Protein AF-A0A0X8MPK7-F1 (afdb_monomer_lite)

Sequence (95 aa):
DWALKWIEDRESTFGERVVAFAAVEGIFFSGSFAAIFWLKKRGLMPGLTLSNELISRDEGLHCDFACLMFHYLVNRPSEERVREIIINAVEIEQE

Radius of gyration: 15.29 Å; chains: 1; bounding box: 35×24×45 Å

Foldseek 3Di:
DLCCVAPVDPVHDPQSVLLLQLLVLPPVCPVVLVVLVVCVVVVPDVVSVVVSVVSNVVSVVSSVVSVVVNVPDPDHDDPVSSCVSNVVSNVVNVD

Secondary structure (DSSP, 8-state):
-HHIIIII-SS--HHHHHHHHHHHHHTTTHHHHHHHHHHHHTT--HHHHHHHHHHHHHHHHHHHHHHHHHHT-SSPPPHHHHHHHHHHHHHHHH-

Structure (mmCIF, N/CA/C/O backbone):
data_AF-A0A0X8MPK7-F1
#
_entry.id   AF-A0A0X8MPK7-F1
#
loop_
_atom_site.group_PDB
_atom_site.id
_atom_site.type_symbol
_atom_site.label_atom_id
_atom_site.label_alt_id
_atom_site.label_comp_id
_atom_site.label_asym_id
_atom_site.label_entity_id
_atom_site.label_seq_id
_atom_site.pdbx_PDB_ins_code
_atom_site.Cartn_x
_atom_site.Cartn_y
_atom_site.Cartn_z
_atom_site.occupancy
_atom_site.B_iso_or_equiv
_atom_site.auth_seq_id
_atom_site.auth_comp_id
_atom_site.auth_asym_id
_atom_site.auth_atom_id
_atom_site.pdbx_PDB_model_num
ATOM 1 N N . ASP A 1 1 ? 7.594 8.357 10.390 1.00 87.88 1 ASP A N 1
ATOM 2 C CA . ASP A 1 1 ? 6.502 8.977 11.177 1.00 87.88 1 ASP A CA 1
ATOM 3 C C . ASP A 1 1 ? 5.109 8.516 10.778 1.00 87.88 1 ASP A C 1
ATOM 5 O O . ASP A 1 1 ? 4.381 8.069 11.655 1.00 87.88 1 ASP A O 1
ATOM 9 N N . TRP A 1 2 ? 4.740 8.533 9.490 1.00 95.62 2 TRP A N 1
ATOM 10 C CA . TRP A 1 2 ? 3.416 8.070 9.039 1.00 95.62 2 TRP A CA 1
ATOM 11 C C . TRP A 1 2 ? 3.071 6.644 9.514 1.00 95.62 2 TRP A C 1
ATOM 13 O O . TRP A 1 2 ? 2.019 6.432 10.112 1.00 95.62 2 TRP A O 1
ATOM 23 N N . ALA A 1 3 ? 3.993 5.687 9.353 1.00 90.69 3 ALA A N 1
ATOM 24 C CA . ALA A 1 3 ? 3.791 4.308 9.813 1.00 90.69 3 ALA A CA 1
ATOM 25 C C . ALA A 1 3 ? 3.683 4.199 11.347 1.00 90.69 3 ALA A C 1
ATOM 27 O O . ALA A 1 3 ? 2.884 3.417 11.854 1.00 90.69 3 ALA A O 1
ATOM 28 N N . LEU A 1 4 ? 4.418 5.029 12.096 1.00 89.06 4 LEU A N 1
ATOM 29 C CA . LEU A 1 4 ? 4.313 5.058 13.558 1.00 89.06 4 LEU A CA 1
ATOM 30 C C . LEU A 1 4 ? 2.904 5.492 13.991 1.00 89.06 4 LEU A C 1
ATOM 32 O O . LEU A 1 4 ? 2.311 4.866 14.865 1.00 89.06 4 LEU A O 1
ATOM 36 N N . LYS A 1 5 ? 2.349 6.520 13.331 1.00 93.56 5 LYS A N 1
ATOM 37 C CA . LYS A 1 5 ? 1.008 7.057 13.612 1.00 93.56 5 LYS A CA 1
ATOM 38 C C . LYS A 1 5 ? -0.106 6.049 13.3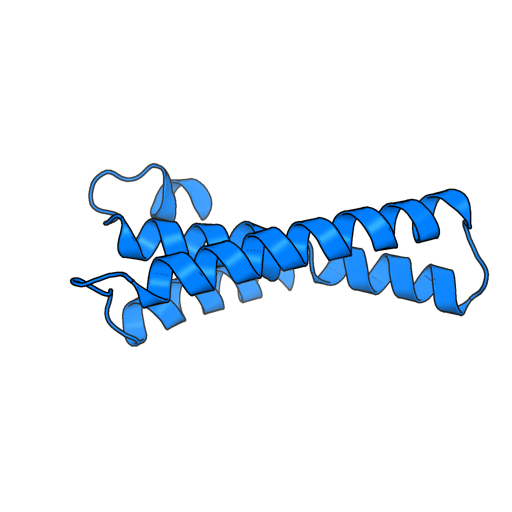22 1.00 93.56 5 LYS A C 1
ATOM 40 O O . LYS A 1 5 ? -1.040 5.971 14.108 1.00 93.56 5 LYS A O 1
ATOM 45 N N . TRP A 1 6 ? -0.034 5.327 12.203 1.00 95.12 6 TRP A N 1
ATOM 46 C CA . TRP A 1 6 ? -1.164 4.525 11.708 1.00 95.12 6 TRP A CA 1
ATOM 47 C C . TRP A 1 6 ? -1.026 3.012 11.904 1.00 95.12 6 TRP A C 1
ATOM 49 O O . TRP A 1 6 ? -2.007 2.282 11.753 1.00 95.12 6 TRP A O 1
ATOM 59 N N . ILE A 1 7 ? 0.178 2.523 12.216 1.00 92.06 7 ILE A N 1
ATOM 60 C CA . ILE A 1 7 ? 0.465 1.089 12.358 1.00 92.06 7 ILE A CA 1
ATOM 61 C C . ILE A 1 7 ? 0.957 0.755 13.766 1.00 92.06 7 ILE A C 1
ATOM 63 O O . ILE A 1 7 ? 0.437 -0.181 14.374 1.00 92.06 7 ILE A O 1
ATOM 67 N N . GLU A 1 8 ? 1.948 1.475 14.295 1.00 91.25 8 GLU A N 1
ATOM 68 C CA . GLU A 1 8 ? 2.550 1.128 15.595 1.00 91.25 8 GLU A CA 1
ATOM 69 C C . GLU A 1 8 ? 1.775 1.664 16.802 1.00 91.25 8 GLU A C 1
ATOM 71 O O . GLU A 1 8 ? 1.810 1.055 17.875 1.00 91.25 8 GLU A O 1
ATOM 76 N N . ASP A 1 9 ? 1.055 2.772 16.632 1.00 91.69 9 ASP A N 1
ATOM 77 C CA . ASP A 1 9 ? 0.240 3.373 17.681 1.00 91.69 9 ASP A CA 1
ATOM 78 C C . ASP A 1 9 ? -0.810 2.394 18.254 1.00 91.69 9 ASP A C 1
ATOM 80 O O . ASP A 1 9 ? -1.327 1.504 17.570 1.00 91.69 9 ASP A O 1
ATOM 84 N N . ARG A 1 10 ? -1.120 2.542 19.547 1.00 92.94 10 ARG A N 1
ATOM 85 C CA . ARG A 1 10 ? -2.067 1.672 20.262 1.00 92.94 10 ARG A CA 1
ATOM 86 C C . ARG A 1 10 ? -3.525 2.065 20.055 1.00 92.94 10 ARG A C 1
ATOM 88 O O . ARG A 1 10 ? -4.379 1.192 20.180 1.00 92.94 10 ARG A O 1
ATOM 95 N N . GLU A 1 11 ? -3.801 3.325 19.734 1.00 93.31 11 GLU A N 1
ATOM 96 C CA . GLU A 1 11 ? -5.161 3.814 19.488 1.00 93.31 11 GLU A CA 1
ATOM 97 C C . GLU A 1 11 ? -5.654 3.429 18.084 1.00 93.31 11 GLU A C 1
ATOM 99 O O . GLU A 1 11 ? -6.857 3.304 17.860 1.00 93.31 11 GLU A O 1
ATOM 104 N N . SER A 1 12 ? -4.730 3.163 17.153 1.00 94.38 12 SER A N 1
ATOM 105 C CA . SER A 1 12 ? -5.039 2.696 15.799 1.00 94.38 12 SER A CA 1
ATOM 106 C C . SER A 1 12 ? -5.740 1.332 15.799 1.00 94.38 12 SER A C 1
ATOM 108 O O . SER A 1 12 ? -5.153 0.288 16.122 1.00 94.38 12 SER A O 1
ATOM 110 N N . THR A 1 13 ? -6.998 1.337 15.368 1.00 97.12 13 THR A N 1
ATOM 111 C CA . THR A 1 13 ? -7.864 0.166 15.210 1.00 97.12 13 THR A CA 1
ATOM 112 C C . THR A 1 13 ? -7.376 -0.762 14.096 1.00 97.12 13 THR A C 1
ATOM 114 O O . THR A 1 13 ? -6.602 -0.380 13.219 1.00 97.12 13 THR A O 1
ATOM 117 N N . PHE A 1 14 ? -7.872 -2.004 14.076 1.00 97.81 14 PHE A N 1
ATOM 118 C CA . PHE A 1 14 ? -7.546 -2.938 12.993 1.00 97.81 14 PHE A CA 1
ATOM 119 C C . PHE A 1 14 ? -7.980 -2.409 11.617 1.00 97.81 14 PHE A C 1
ATOM 121 O O . PHE A 1 14 ? -7.234 -2.538 10.653 1.00 97.81 14 PHE A O 1
ATOM 128 N N . GLY A 1 15 ? -9.147 -1.763 11.524 1.00 98.12 15 GLY A N 1
ATOM 129 C CA . GLY A 1 15 ? -9.629 -1.210 10.259 1.00 98.12 15 GLY A CA 1
ATOM 130 C C . GLY A 1 15 ? -8.748 -0.088 9.714 1.00 98.12 15 GLY A C 1
ATOM 131 O O . GLY A 1 15 ? -8.492 -0.048 8.515 1.00 98.12 15 GLY A O 1
ATOM 132 N N . GLU A 1 16 ? -8.224 0.776 10.585 1.00 98.31 16 GLU A N 1
ATOM 133 C CA . GLU A 1 16 ? -7.262 1.814 10.192 1.00 98.31 16 GLU A CA 1
ATOM 134 C C . GLU A 1 16 ? -5.944 1.209 9.721 1.00 98.31 16 GLU A C 1
ATOM 136 O O . GLU A 1 16 ? -5.418 1.629 8.695 1.00 98.31 16 GLU A O 1
ATOM 141 N N . ARG A 1 17 ? -5.456 0.163 10.396 1.00 98.50 17 ARG A N 1
ATOM 142 C CA . ARG A 1 17 ? -4.241 -0.551 9.979 1.00 98.50 17 ARG A CA 1
ATOM 143 C C . ARG A 1 17 ? -4.407 -1.241 8.631 1.00 98.50 17 ARG A C 1
ATOM 145 O O . ARG A 1 17 ? -3.461 -1.256 7.858 1.00 98.50 17 ARG A O 1
ATOM 152 N N . VAL A 1 18 ? -5.588 -1.784 8.323 1.00 98.44 18 VAL A N 1
ATOM 153 C CA . VAL A 1 18 ? -5.875 -2.373 7.001 1.00 98.44 18 VAL A CA 1
ATOM 154 C C . VAL A 1 18 ? -5.825 -1.306 5.905 1.00 98.44 18 VAL A C 1
ATOM 156 O O . VAL A 1 18 ? -5.249 -1.546 4.848 1.00 98.44 18 VAL A O 1
ATOM 159 N N . VAL A 1 19 ? -6.374 -0.115 6.159 1.00 98.56 19 VAL A N 1
ATOM 160 C CA . VAL A 1 19 ? -6.305 1.018 5.216 1.00 98.56 19 VAL A CA 1
ATOM 161 C C . VAL A 1 19 ? -4.869 1.512 5.066 1.00 98.56 19 VAL A C 1
ATOM 163 O O . VAL A 1 19 ? -4.413 1.742 3.950 1.00 98.56 19 VAL A O 1
ATOM 166 N N . ALA A 1 20 ? -4.141 1.641 6.176 1.00 98.44 20 ALA A N 1
ATOM 167 C CA . ALA A 1 20 ? -2.740 2.031 6.156 1.00 98.44 20 ALA A CA 1
ATOM 168 C C . ALA A 1 20 ? -1.888 1.005 5.393 1.00 98.44 20 ALA A C 1
ATOM 170 O O . ALA A 1 20 ? -1.049 1.375 4.582 1.00 98.44 20 ALA A O 1
ATOM 171 N N . PHE A 1 21 ? -2.150 -0.286 5.586 1.00 98.38 21 PHE A N 1
ATOM 172 C CA . PHE A 1 21 ? -1.491 -1.351 4.841 1.00 98.38 21 PHE A CA 1
ATOM 173 C C . PHE A 1 21 ? -1.782 -1.256 3.337 1.00 98.38 21 PHE A C 1
ATOM 175 O O . PHE A 1 21 ? -0.850 -1.254 2.544 1.00 98.38 21 PHE A O 1
ATOM 182 N N . ALA A 1 22 ? -3.041 -1.053 2.935 1.00 98.56 22 ALA A N 1
ATOM 183 C CA . ALA A 1 22 ? -3.378 -0.830 1.526 1.00 98.56 22 ALA A CA 1
ATOM 184 C C . ALA A 1 22 ? -2.642 0.386 0.927 1.00 98.56 22 ALA A C 1
ATOM 186 O O . ALA A 1 22 ? -2.238 0.355 -0.232 1.00 98.56 22 ALA A O 1
ATOM 187 N N . ALA A 1 23 ? -2.437 1.452 1.709 1.00 98.44 23 ALA A N 1
ATOM 188 C CA . ALA A 1 23 ? -1.666 2.613 1.271 1.00 98.44 23 ALA A CA 1
ATOM 189 C C . ALA A 1 23 ? -0.163 2.311 1.118 1.00 98.44 23 ALA A C 1
ATOM 191 O O . ALA A 1 23 ? 0.465 2.845 0.207 1.00 98.44 23 ALA A O 1
ATOM 192 N N . VAL A 1 24 ? 0.413 1.448 1.961 1.00 97.88 24 VAL A N 1
ATOM 193 C CA . VAL A 1 24 ? 1.806 0.976 1.820 1.00 97.88 24 VAL A CA 1
ATOM 194 C C . VAL A 1 24 ? 2.009 0.204 0.524 1.00 97.88 24 VAL A C 1
ATOM 196 O O . VAL A 1 24 ? 2.938 0.516 -0.210 1.00 97.88 24 VAL A O 1
ATOM 199 N N . GLU A 1 25 ? 1.120 -0.732 0.207 1.00 98.12 25 GLU A N 1
ATOM 200 C CA . GLU A 1 25 ? 1.269 -1.568 -0.992 1.00 98.12 25 GLU A CA 1
ATOM 201 C C . GLU A 1 25 ? 0.837 -0.829 -2.279 1.00 98.12 25 GLU A C 1
ATOM 203 O O . GLU A 1 25 ? 1.349 -1.088 -3.364 1.00 98.12 25 GLU A O 1
ATOM 208 N N . GLY A 1 26 ? -0.138 0.085 -2.186 1.00 97.00 26 GLY A N 1
ATOM 209 C CA . GLY A 1 26 ? -0.798 0.683 -3.354 1.00 97.00 26 GLY A CA 1
ATOM 210 C C . GLY A 1 26 ? -0.470 2.147 -3.660 1.00 97.00 26 GLY A C 1
ATOM 211 O O . GLY A 1 26 ? -0.698 2.586 -4.789 1.00 97.00 26 GLY A O 1
ATOM 212 N N . ILE A 1 27 ? 0.017 2.924 -2.686 1.00 98.06 27 ILE A N 1
ATOM 213 C CA . ILE A 1 27 ? 0.304 4.363 -2.849 1.00 98.06 27 ILE A CA 1
ATOM 214 C C . ILE A 1 27 ? 1.795 4.617 -2.716 1.00 98.06 27 ILE A C 1
ATOM 216 O O . ILE A 1 27 ? 2.397 5.165 -3.642 1.00 98.06 27 ILE A O 1
ATO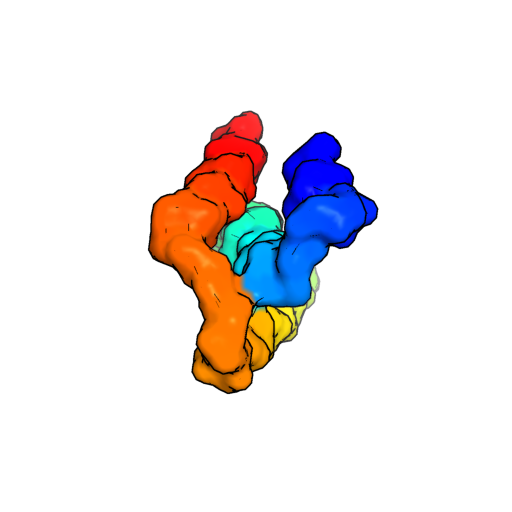M 220 N N . PHE A 1 28 ? 2.389 4.203 -1.600 1.00 96.50 28 PHE A N 1
ATOM 221 C CA . PHE A 1 28 ? 3.833 4.291 -1.442 1.00 96.50 28 PHE A CA 1
ATOM 222 C C . PHE A 1 28 ? 4.518 3.472 -2.547 1.00 96.50 28 PHE A C 1
ATOM 224 O O . PHE A 1 28 ? 4.065 2.387 -2.900 1.00 96.50 28 PHE A O 1
ATOM 231 N N . PHE A 1 29 ? 5.574 4.023 -3.149 1.00 93.81 29 PHE A N 1
ATOM 232 C CA . PHE A 1 29 ? 6.286 3.482 -4.318 1.00 93.81 2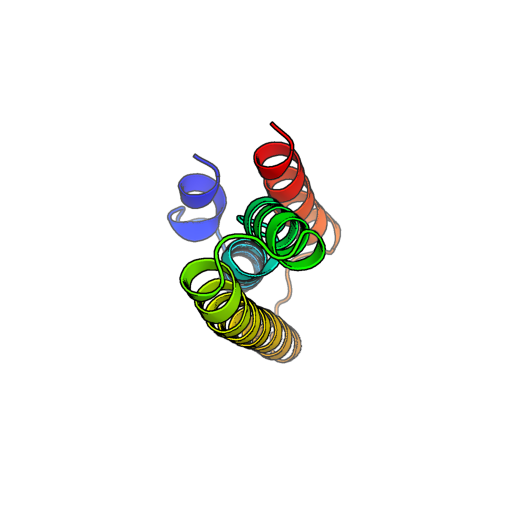9 PHE A CA 1
ATOM 233 C C . PHE A 1 29 ? 5.520 3.437 -5.647 1.00 93.81 29 PHE A C 1
ATOM 235 O O . PHE A 1 29 ? 6.125 3.104 -6.676 1.00 93.81 29 PHE A O 1
ATOM 242 N N . SER A 1 30 ? 4.243 3.821 -5.696 1.00 97.56 30 SER A N 1
ATOM 243 C CA . SER A 1 30 ? 3.494 3.871 -6.959 1.00 97.56 30 SER A CA 1
ATOM 244 C C . SER A 1 30 ? 4.167 4.788 -7.996 1.00 97.56 30 SER A C 1
ATOM 246 O O . SER A 1 30 ? 4.237 4.440 -9.183 1.00 97.56 30 SER A O 1
ATOM 248 N N . GLY A 1 31 ? 4.771 5.899 -7.556 1.00 98.12 31 GLY A N 1
ATOM 249 C CA . GLY A 1 31 ? 5.551 6.799 -8.404 1.00 98.12 31 GLY A CA 1
ATOM 250 C C . GLY A 1 31 ? 6.823 6.141 -8.942 1.00 98.12 31 GLY A C 1
ATOM 251 O O . GLY A 1 31 ? 7.149 6.281 -10.124 1.00 98.12 31 GLY A O 1
ATOM 252 N N . SER A 1 32 ? 7.504 5.347 -8.112 1.00 98.25 32 SER A N 1
ATOM 253 C CA . SER A 1 32 ? 8.707 4.601 -8.507 1.00 98.25 32 SER A CA 1
ATOM 254 C C . SER A 1 32 ? 8.401 3.532 -9.559 1.00 98.25 32 SER A C 1
ATOM 256 O O . SER A 1 32 ? 9.095 3.459 -10.580 1.00 98.25 32 SER A O 1
ATOM 258 N N . PHE A 1 33 ? 7.328 2.753 -9.376 1.00 98.38 33 PHE A N 1
ATOM 259 C CA . PHE A 1 33 ? 6.887 1.779 -10.377 1.00 98.38 33 PHE A CA 1
ATOM 260 C C . PHE A 1 33 ? 6.587 2.465 -11.715 1.00 98.38 33 PHE A C 1
ATOM 262 O O . PHE A 1 33 ? 7.075 2.019 -12.760 1.00 98.38 33 PHE A O 1
ATOM 269 N N . ALA A 1 34 ? 5.851 3.581 -11.692 1.00 98.44 34 ALA A N 1
ATOM 270 C CA . ALA A 1 34 ? 5.536 4.362 -12.886 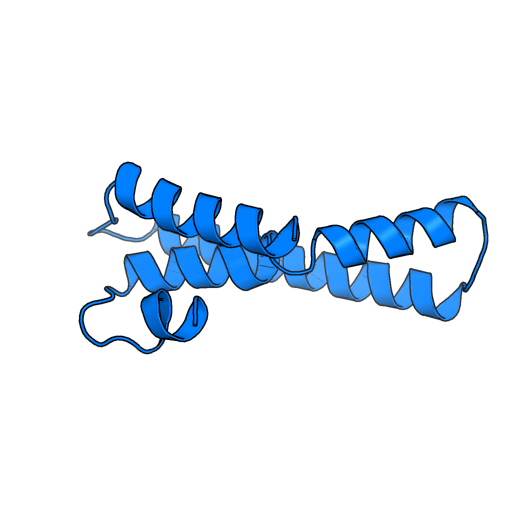1.00 98.44 34 ALA A CA 1
ATOM 271 C C . ALA A 1 34 ? 6.796 4.923 -13.576 1.00 98.44 34 ALA A C 1
ATOM 273 O O . ALA A 1 34 ? 6.920 4.851 -14.804 1.00 98.44 34 ALA A O 1
ATOM 274 N N . ALA A 1 35 ? 7.768 5.426 -12.811 1.00 98.56 35 ALA A N 1
ATOM 275 C CA . ALA A 1 35 ? 9.033 5.934 -13.336 1.00 98.56 35 ALA A CA 1
ATOM 276 C C . ALA A 1 35 ? 9.882 4.834 -14.003 1.00 98.56 35 ALA A C 1
ATOM 278 O O . ALA A 1 35 ? 10.511 5.067 -15.040 1.00 98.56 35 ALA A O 1
ATOM 279 N N . ILE A 1 36 ? 9.871 3.607 -13.480 1.00 98.50 36 ILE A N 1
ATOM 280 C CA . ILE A 1 36 ? 10.561 2.479 -14.122 1.00 98.50 36 ILE A CA 1
ATOM 281 C C . ILE A 1 36 ? 9.807 2.018 -15.378 1.00 98.50 36 ILE A C 1
ATOM 283 O O . ILE A 1 36 ? 10.432 1.746 -16.408 1.00 98.50 36 ILE A O 1
ATOM 287 N N . PHE A 1 37 ? 8.472 2.024 -15.375 1.00 98.38 37 PHE A N 1
ATOM 288 C CA . PHE A 1 37 ? 7.690 1.808 -16.598 1.00 98.38 37 PHE A CA 1
ATOM 289 C C . PHE A 1 37 ? 7.981 2.858 -17.677 1.00 98.38 37 PHE A C 1
ATOM 291 O O . PHE A 1 37 ? 8.007 2.537 -18.870 1.00 98.38 37 PHE A O 1
ATOM 298 N N . TRP A 1 38 ? 8.279 4.098 -17.288 1.00 98.69 38 TRP A N 1
ATOM 299 C CA . TRP A 1 38 ? 8.741 5.119 -18.225 1.00 98.69 38 TRP A CA 1
ATOM 300 C C . TRP A 1 38 ? 10.068 4.736 -18.904 1.00 98.69 38 TRP A C 1
ATOM 302 O O . TRP A 1 38 ? 10.209 4.919 -20.117 1.00 98.69 38 TRP A O 1
ATOM 312 N N . LEU A 1 39 ? 11.016 4.123 -18.183 1.00 98.44 39 LEU A N 1
ATOM 313 C CA . LEU A 1 39 ? 12.235 3.560 -18.785 1.00 98.44 39 LEU A CA 1
ATOM 314 C C . LEU A 1 39 ? 11.917 2.412 -19.750 1.00 98.44 39 LEU A C 1
ATOM 316 O O . LEU A 1 39 ? 12.490 2.363 -20.844 1.00 98.44 39 LEU A O 1
ATOM 320 N N . LYS A 1 40 ? 10.958 1.544 -19.396 1.00 98.25 40 LYS A N 1
ATOM 321 C CA . LYS A 1 40 ? 10.491 0.458 -20.273 1.00 98.25 40 LYS A CA 1
ATOM 322 C C . LYS A 1 40 ? 9.973 1.001 -21.601 1.00 98.25 40 LYS A C 1
ATOM 324 O O . LYS A 1 40 ? 10.356 0.502 -22.657 1.00 98.25 40 LYS A O 1
ATOM 329 N N . LYS A 1 41 ? 9.166 2.068 -21.568 1.00 98.12 41 LYS A N 1
ATOM 330 C CA . LYS A 1 41 ? 8.634 2.730 -22.772 1.00 98.12 41 LYS A CA 1
ATOM 331 C C . LYS A 1 41 ? 9.736 3.250 -23.703 1.00 98.12 41 LYS A C 1
ATOM 333 O O . LYS A 1 41 ? 9.523 3.348 -24.908 1.00 98.12 41 LYS A O 1
ATOM 338 N N . ARG A 1 42 ? 10.917 3.558 -23.161 1.00 98.31 42 ARG A N 1
ATOM 339 C CA . ARG A 1 42 ? 12.105 3.996 -23.912 1.00 98.31 42 ARG A CA 1
ATOM 340 C C . ARG A 1 42 ? 13.023 2.842 -24.336 1.00 98.31 42 ARG A C 1
ATOM 342 O O . ARG A 1 42 ? 14.059 3.104 -24.937 1.00 98.31 42 ARG A O 1
ATOM 349 N N . GLY A 1 43 ? 12.670 1.593 -24.026 1.00 97.62 43 GLY A N 1
ATOM 350 C CA . GLY A 1 43 ? 13.465 0.409 -24.363 1.00 97.62 43 GLY A CA 1
ATOM 351 C C . GLY A 1 43 ? 14.748 0.263 -23.540 1.00 97.62 43 GLY A C 1
ATOM 352 O O . GLY A 1 43 ? 15.712 -0.328 -24.018 1.00 97.62 43 GLY A O 1
ATOM 353 N N . LEU A 1 44 ? 14.790 0.823 -22.326 1.00 97.44 44 LEU A N 1
ATOM 354 C CA . LEU A 1 44 ? 15.972 0.812 -21.460 1.00 97.44 44 LEU A CA 1
ATOM 355 C C . LEU A 1 44 ? 15.835 -0.219 -20.330 1.00 97.44 44 LEU A C 1
ATOM 357 O O . LEU A 1 44 ? 14.739 -0.469 -19.838 1.00 97.44 44 LEU A O 1
ATOM 361 N N . MET A 1 45 ? 16.971 -0.762 -19.878 1.00 97.38 45 MET A N 1
ATOM 362 C CA . MET A 1 45 ? 17.088 -1.609 -18.678 1.00 97.38 45 MET A CA 1
ATOM 363 C C . MET A 1 45 ? 16.097 -2.799 -18.644 1.00 97.38 45 MET A C 1
ATOM 365 O O . MET A 1 45 ? 15.243 -2.873 -17.758 1.00 97.38 45 MET A O 1
ATOM 369 N N . PRO A 1 46 ? 16.191 -3.764 -19.582 1.00 97.25 46 PRO A N 1
ATOM 370 C CA . PRO A 1 46 ? 15.206 -4.844 -19.726 1.00 97.25 46 PRO A CA 1
ATOM 371 C C . PRO A 1 46 ? 15.078 -5.740 -18.484 1.00 97.25 46 PRO A C 1
ATOM 373 O O . PRO A 1 46 ? 13.974 -6.144 -18.139 1.00 97.25 46 PRO A O 1
ATOM 376 N N . GLY A 1 47 ? 16.182 -6.013 -17.777 1.00 98.31 47 GLY A N 1
ATOM 377 C CA . GLY A 1 47 ? 16.142 -6.789 -16.531 1.00 98.31 47 GLY A CA 1
ATOM 378 C C . GLY A 1 47 ? 15.379 -6.069 -15.414 1.00 98.31 47 GLY A C 1
ATOM 379 O O . GLY A 1 47 ? 14.481 -6.651 -14.816 1.00 98.31 47 GLY A O 1
ATOM 380 N N . LEU A 1 48 ? 15.687 -4.784 -15.197 1.00 98.44 48 LEU A N 1
ATOM 381 C CA . LEU A 1 48 ? 15.026 -3.938 -14.195 1.00 98.44 48 LEU A CA 1
ATOM 382 C C . LEU A 1 48 ? 13.530 -3.777 -14.485 1.00 98.44 48 LEU A C 1
ATOM 384 O O . LEU A 1 48 ? 12.701 -3.875 -13.587 1.00 98.44 48 LEU A O 1
ATOM 388 N N . THR A 1 49 ? 13.182 -3.509 -15.741 1.00 98.50 49 THR A N 1
ATOM 389 C CA . THR A 1 49 ? 11.790 -3.259 -16.134 1.00 98.50 49 THR A CA 1
ATOM 390 C C . THR A 1 49 ? 10.942 -4.526 -16.082 1.00 98.50 49 THR A C 1
ATOM 392 O O . THR A 1 49 ? 9.784 -4.448 -15.687 1.00 98.50 49 THR A O 1
ATOM 395 N N . LEU A 1 50 ? 11.519 -5.696 -16.380 1.00 98.19 50 LEU A N 1
ATOM 396 C CA . LEU A 1 50 ? 10.854 -6.981 -16.167 1.00 98.19 50 LEU A CA 1
ATOM 397 C C . LEU A 1 50 ? 10.632 -7.270 -14.676 1.00 98.19 50 LEU A C 1
ATOM 399 O O . LEU A 1 50 ? 9.527 -7.639 -14.290 1.00 98.19 50 LEU A O 1
ATOM 403 N N . SER A 1 51 ? 11.647 -7.093 -13.821 1.00 98.44 51 SER A N 1
ATOM 404 C CA . SER A 1 51 ? 11.458 -7.297 -12.377 1.00 98.44 51 SER A CA 1
ATOM 405 C C . SER A 1 51 ? 10.438 -6.319 -11.793 1.00 98.44 51 SER A C 1
ATOM 407 O O . SER A 1 51 ? 9.627 -6.715 -10.966 1.00 98.44 51 SER A O 1
ATOM 409 N N . ASN A 1 52 ? 10.421 -5.071 -12.269 1.00 98.50 52 ASN A N 1
ATOM 410 C CA . ASN A 1 52 ? 9.442 -4.062 -11.870 1.00 98.50 52 ASN A CA 1
ATOM 411 C C . ASN A 1 52 ? 8.006 -4.471 -12.212 1.00 98.50 52 ASN A C 1
ATOM 413 O O . ASN A 1 52 ? 7.103 -4.245 -11.417 1.00 98.50 52 ASN A O 1
ATOM 417 N N . GLU A 1 53 ? 7.785 -5.091 -13.372 1.00 98.19 53 GLU A N 1
ATOM 418 C CA . GLU A 1 53 ? 6.471 -5.633 -13.739 1.00 98.19 53 GLU A CA 1
ATOM 419 C C . GLU A 1 53 ? 6.008 -6.735 -12.800 1.00 98.19 53 GLU A C 1
ATOM 421 O O . GLU A 1 53 ? 4.848 -6.755 -12.401 1.00 98.19 53 GLU A O 1
ATOM 426 N N . LEU A 1 54 ? 6.911 -7.647 -12.445 1.00 98.56 54 LEU A N 1
ATOM 427 C CA . LEU A 1 54 ? 6.583 -8.744 -11.543 1.00 98.56 54 LEU A CA 1
ATOM 428 C C . LEU A 1 54 ? 6.281 -8.230 -10.135 1.00 98.56 54 LEU A C 1
ATOM 430 O O . LEU A 1 54 ? 5.268 -8.615 -9.568 1.00 98.56 54 LEU A O 1
ATOM 434 N N . ILE A 1 55 ? 7.109 -7.322 -9.617 1.00 98.44 55 ILE A N 1
ATOM 435 C CA . ILE A 1 55 ? 6.924 -6.755 -8.279 1.00 98.44 55 ILE A CA 1
ATOM 436 C C . ILE A 1 55 ? 5.653 -5.903 -8.234 1.00 98.44 55 ILE A C 1
ATOM 438 O O . ILE A 1 55 ? 4.801 -6.155 -7.400 1.00 98.44 55 ILE A O 1
ATOM 442 N N . SER A 1 56 ? 5.453 -4.966 -9.169 1.00 98.12 56 SER A N 1
ATOM 443 C CA . SER A 1 56 ? 4.245 -4.117 -9.169 1.00 98.12 56 SER A CA 1
ATOM 444 C C . SER A 1 56 ? 2.940 -4.907 -9.322 1.00 98.12 56 SER A C 1
ATOM 446 O O . SER A 1 56 ? 1.913 -4.505 -8.781 1.00 98.12 56 SER A O 1
ATOM 448 N N . ARG A 1 57 ? 2.963 -6.052 -10.018 1.00 98.44 57 ARG A N 1
ATOM 449 C CA . ARG A 1 57 ? 1.837 -6.997 -10.030 1.00 98.44 57 ARG A CA 1
ATOM 450 C C . ARG A 1 57 ? 1.578 -7.573 -8.637 1.00 98.44 57 ARG A C 1
ATOM 452 O O . ARG A 1 57 ? 0.420 -7.681 -8.242 1.00 98.44 57 ARG A O 1
ATOM 459 N N . ASP A 1 58 ? 2.632 -7.980 -7.939 1.00 98.62 58 ASP A N 1
ATOM 460 C CA . ASP A 1 58 ? 2.531 -8.598 -6.617 1.00 98.62 58 ASP A CA 1
ATOM 461 C C . ASP A 1 58 ? 2.048 -7.572 -5.572 1.00 98.62 58 ASP A C 1
ATOM 463 O O . ASP A 1 58 ? 1.111 -7.865 -4.833 1.00 98.62 58 ASP A O 1
ATOM 467 N N . GLU A 1 59 ? 2.553 -6.335 -5.608 1.00 98.38 59 GLU A N 1
ATOM 468 C CA . GLU A 1 59 ? 2.056 -5.229 -4.769 1.00 98.38 59 GLU A CA 1
ATOM 469 C C . GLU A 1 59 ? 0.579 -4.903 -5.055 1.00 98.38 59 GLU A C 1
ATOM 471 O O . GLU A 1 59 ? -0.225 -4.704 -4.143 1.00 98.38 59 GLU A O 1
ATOM 476 N N . GLY A 1 60 ? 0.174 -4.929 -6.332 1.00 97.94 60 GLY A N 1
ATOM 477 C CA . GLY A 1 60 ? -1.232 -4.790 -6.717 1.00 97.94 60 GLY A CA 1
ATOM 478 C C . GLY A 1 60 ? -2.117 -5.875 -6.095 1.00 97.94 60 GLY A C 1
ATOM 479 O O . GLY A 1 60 ? -3.181 -5.572 -5.558 1.00 97.94 60 GLY A O 1
ATOM 480 N N . LEU A 1 61 ? -1.652 -7.130 -6.088 1.00 98.62 61 LEU A N 1
ATOM 481 C CA . LEU A 1 61 ? -2.360 -8.242 -5.449 1.00 98.62 61 LEU A CA 1
ATOM 482 C C . LEU A 1 61 ? -2.478 -8.051 -3.927 1.00 98.62 61 LEU A C 1
ATOM 484 O O . LEU A 1 61 ? -3.527 -8.353 -3.353 1.00 98.62 61 LEU A O 1
ATOM 488 N N . HIS A 1 62 ? -1.432 -7.557 -3.264 1.00 98.75 62 HIS A N 1
ATOM 489 C CA . HIS A 1 62 ? -1.469 -7.274 -1.828 1.00 98.75 62 HIS A CA 1
ATOM 490 C C . HIS A 1 62 ? -2.429 -6.122 -1.492 1.00 98.75 62 HIS A C 1
ATOM 492 O O . HIS A 1 62 ? -3.215 -6.230 -0.544 1.00 98.75 62 HIS A O 1
ATOM 498 N N . CYS A 1 63 ? -2.435 -5.059 -2.300 1.00 98.62 63 CYS A N 1
ATOM 499 C CA . CYS A 1 63 ? -3.373 -3.943 -2.176 1.00 98.62 63 CYS A CA 1
ATOM 500 C C . CYS A 1 63 ? -4.833 -4.403 -2.352 1.00 98.62 63 CYS A C 1
ATOM 502 O O . CYS A 1 63 ? -5.697 -4.090 -1.523 1.00 98.62 63 CYS A O 1
ATOM 504 N N . ASP A 1 64 ? -5.108 -5.225 -3.369 1.00 98.62 64 ASP A N 1
ATOM 505 C CA . ASP A 1 64 ? -6.432 -5.816 -3.597 1.00 98.62 64 ASP A CA 1
ATOM 506 C C . ASP A 1 64 ? -6.863 -6.704 -2.421 1.00 98.62 64 ASP A C 1
ATOM 508 O O . ASP A 1 64 ? -8.019 -6.666 -1.984 1.00 98.62 64 ASP A O 1
ATOM 512 N N . PHE A 1 65 ? -5.932 -7.474 -1.853 1.00 98.75 65 PHE A N 1
ATOM 513 C CA . PHE A 1 65 ? -6.194 -8.283 -0.667 1.00 98.75 65 PHE A CA 1
ATOM 514 C C . PHE A 1 65 ? -6.555 -7.420 0.550 1.00 98.75 65 PHE A C 1
ATOM 516 O O . PHE A 1 65 ? -7.515 -7.734 1.259 1.00 98.75 65 PHE A O 1
ATOM 523 N N . ALA A 1 66 ? -5.853 -6.309 0.778 1.00 98.56 66 ALA A N 1
ATOM 524 C CA . ALA A 1 66 ? -6.184 -5.371 1.847 1.00 98.56 66 ALA A CA 1
ATOM 525 C C . ALA A 1 66 ? -7.590 -4.771 1.659 1.00 98.56 66 ALA A C 1
ATOM 527 O O . ALA A 1 66 ? -8.378 -4.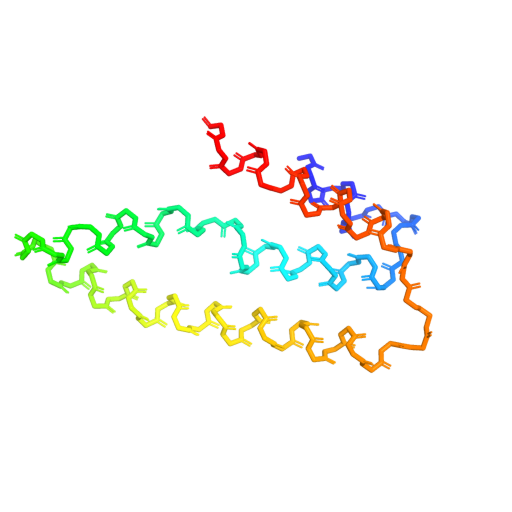724 2.609 1.00 98.56 66 ALA A O 1
ATOM 528 N N . CYS A 1 67 ? -7.954 -4.409 0.424 1.00 98.44 67 CYS A N 1
ATOM 529 C CA . CYS A 1 67 ? -9.304 -3.956 0.080 1.00 98.44 67 CYS A CA 1
ATOM 530 C C . CYS A 1 67 ? -10.366 -5.034 0.357 1.00 98.44 67 CYS A C 1
ATOM 532 O O . CYS A 1 67 ? -11.433 -4.738 0.903 1.00 98.44 67 CYS A O 1
ATOM 534 N N . LEU A 1 68 ? -10.072 -6.297 0.037 1.00 98.69 68 LEU A N 1
ATOM 535 C CA . LEU A 1 68 ? -10.952 -7.424 0.341 1.00 98.69 68 LEU A CA 1
ATOM 536 C C . LEU A 1 68 ? -11.118 -7.611 1.854 1.00 98.69 68 LEU A C 1
ATOM 538 O O . LEU A 1 68 ? -12.241 -7.760 2.330 1.00 98.69 68 LEU A O 1
ATOM 542 N N . MET A 1 69 ? -10.036 -7.551 2.631 1.00 98.56 69 MET A N 1
ATOM 543 C CA . MET A 1 69 ? -10.111 -7.605 4.095 1.00 98.56 69 MET A CA 1
ATOM 544 C C . MET A 1 69 ? -10.953 -6.459 4.656 1.00 98.56 69 MET A C 1
ATOM 546 O O . MET A 1 69 ? -11.815 -6.694 5.504 1.00 98.56 69 MET A O 1
ATOM 550 N N . PHE A 1 70 ? -10.780 -5.242 4.131 1.00 98.38 70 PHE A N 1
ATOM 551 C CA . PHE A 1 70 ? -11.586 -4.084 4.510 1.00 98.38 70 PHE A CA 1
ATOM 552 C C . PHE A 1 70 ? -13.079 -4.296 4.224 1.00 98.38 70 PHE A C 1
ATOM 554 O O . PHE A 1 70 ? -13.932 -3.928 5.033 1.00 98.38 70 PHE A O 1
ATOM 561 N N . HIS A 1 71 ? -13.414 -4.949 3.107 1.00 98.00 71 HIS A N 1
ATOM 562 C CA . HIS A 1 71 ? -14.795 -5.282 2.762 1.00 98.00 71 HIS A CA 1
ATOM 563 C C . HIS A 1 71 ? -15.470 -6.174 3.818 1.00 98.00 71 HIS A C 1
ATOM 565 O O . HIS A 1 71 ? -16.643 -5.971 4.129 1.00 98.00 71 HIS A O 1
ATOM 571 N N . TYR A 1 72 ? -14.744 -7.115 4.421 1.00 98.19 72 TYR A N 1
ATOM 572 C CA . TYR A 1 72 ? -15.291 -8.002 5.456 1.00 98.19 72 TYR A CA 1
ATOM 573 C C . TYR A 1 72 ? -15.276 -7.404 6.871 1.00 98.19 72 TYR A C 1
ATOM 575 O O . TYR A 1 72 ? -15.768 -8.038 7.807 1.00 98.19 72 TYR A O 1
ATOM 583 N N . LEU A 1 73 ? -14.765 -6.183 7.059 1.00 97.75 73 LEU A N 1
ATOM 584 C CA . LEU A 1 73 ? -14.811 -5.517 8.359 1.00 97.75 73 LEU A CA 1
ATOM 585 C C . LEU A 1 73 ? -16.242 -5.145 8.744 1.00 97.75 73 LEU A C 1
ATOM 587 O O . LEU A 1 73 ? -16.947 -4.463 7.998 1.00 97.75 73 LEU A O 1
ATOM 591 N N . VAL A 1 74 ? -16.619 -5.533 9.963 1.00 97.69 74 VAL A N 1
ATOM 592 C CA . VAL A 1 74 ? -17.875 -5.122 10.606 1.00 97.69 74 VAL A CA 1
ATOM 593 C C . VAL A 1 74 ? -17.768 -3.681 11.109 1.00 97.69 74 VAL A C 1
ATOM 595 O O . VAL A 1 74 ? -18.615 -2.849 10.801 1.00 97.69 74 VAL A O 1
ATOM 598 N N . ASN A 1 75 ? -16.696 -3.371 11.843 1.00 96.00 75 ASN A N 1
ATOM 599 C CA . ASN A 1 75 ? -16.436 -2.041 12.392 1.00 96.00 75 ASN A CA 1
ATOM 600 C C . ASN A 1 75 ? -15.442 -1.311 11.488 1.00 96.00 75 ASN A C 1
ATOM 602 O O . ASN A 1 75 ? -14.229 -1.392 11.690 1.00 96.00 75 ASN A O 1
ATOM 606 N N . ARG A 1 76 ? -15.957 -0.653 10.450 1.00 97.69 76 ARG A N 1
ATOM 607 C CA . ARG A 1 76 ? -15.132 0.135 9.528 1.00 97.69 76 ARG A CA 1
ATOM 608 C C . ARG A 1 76 ? -14.840 1.518 10.125 1.00 97.69 76 ARG A C 1
ATOM 610 O O . ARG A 1 76 ? -15.735 2.089 10.752 1.00 97.69 76 ARG A O 1
ATOM 617 N N . PRO A 1 77 ? -13.630 2.070 9.926 1.00 97.69 77 PRO A N 1
ATOM 618 C CA . PRO A 1 77 ? -13.369 3.474 10.219 1.00 97.69 77 PRO A CA 1
ATOM 619 C C . PRO A 1 77 ? -14.263 4.375 9.358 1.00 97.69 77 PRO A C 1
ATOM 621 O O . PRO A 1 77 ? -14.771 3.952 8.315 1.00 97.69 77 PRO A O 1
ATOM 624 N N . SER A 1 78 ? -14.455 5.621 9.794 1.00 98.31 78 SER A N 1
ATOM 625 C CA . SER A 1 78 ? -15.233 6.595 9.028 1.00 98.31 78 SER A CA 1
ATOM 626 C C . SER A 1 78 ? -14.528 6.953 7.717 1.00 98.31 78 SER A C 1
ATOM 628 O O . SER A 1 78 ? -13.303 6.846 7.608 1.00 98.31 78 SER A O 1
ATOM 630 N N . GLU A 1 79 ? -15.289 7.400 6.717 1.00 98.25 79 GLU A N 1
ATOM 631 C CA . GLU A 1 79 ? -14.717 7.810 5.430 1.00 98.25 79 GLU A CA 1
ATOM 632 C C . GLU A 1 79 ? -13.699 8.946 5.605 1.00 98.25 79 GLU A C 1
ATOM 634 O O . GLU A 1 79 ? -12.667 8.959 4.942 1.00 98.25 79 GLU A O 1
ATOM 639 N N . GLU A 1 80 ? -13.946 9.873 6.531 1.00 98.56 80 GLU A N 1
ATOM 640 C CA . GLU A 1 80 ? -13.031 10.971 6.843 1.00 98.56 80 GLU A CA 1
ATOM 641 C C . GLU A 1 80 ? -11.690 10.449 7.354 1.00 98.56 80 GLU A C 1
ATOM 643 O O . GLU A 1 80 ? -10.645 10.923 6.913 1.00 98.56 80 GLU A O 1
ATOM 648 N N . ARG A 1 81 ? -11.708 9.435 8.229 1.00 97.88 81 ARG A N 1
ATOM 649 C CA . ARG A 1 81 ? -10.491 8.801 8.747 1.00 97.88 81 ARG A CA 1
ATOM 650 C C . ARG A 1 81 ? -9.752 8.023 7.659 1.00 97.88 81 ARG A C 1
ATOM 652 O O . ARG A 1 81 ? -8.532 8.118 7.576 1.00 97.88 81 ARG A O 1
ATOM 659 N N . VAL A 1 82 ? -10.467 7.311 6.785 1.00 98.50 82 VAL A N 1
ATOM 660 C CA . VAL A 1 82 ? -9.863 6.659 5.607 1.00 98.50 82 VAL A CA 1
ATOM 661 C C . VAL A 1 82 ? -9.195 7.701 4.711 1.00 98.50 82 VAL A C 1
ATOM 663 O O . VAL A 1 82 ? -8.027 7.560 4.360 1.00 98.50 82 VAL A O 1
ATOM 666 N N . ARG A 1 83 ? -9.915 8.778 4.377 1.00 98.56 83 ARG A N 1
ATOM 667 C CA . ARG A 1 83 ? -9.415 9.872 3.541 1.00 98.56 83 ARG A CA 1
ATOM 668 C C . ARG A 1 83 ? -8.185 10.531 4.164 1.00 98.56 83 ARG A C 1
ATOM 670 O O . ARG A 1 83 ? -7.241 10.803 3.434 1.00 98.56 83 ARG A O 1
ATOM 677 N N . GLU A 1 84 ? -8.165 10.740 5.480 1.00 98.31 84 GLU A N 1
ATOM 678 C CA . GLU A 1 84 ? -6.995 11.260 6.197 1.00 98.31 84 GLU A CA 1
ATOM 679 C C . GLU A 1 84 ? -5.764 10.374 5.957 1.00 98.31 84 GLU A C 1
ATOM 681 O O . GLU A 1 84 ? -4.733 10.876 5.513 1.00 98.31 84 GLU A O 1
ATOM 686 N N . ILE A 1 85 ? -5.870 9.063 6.194 1.00 98.25 85 ILE A N 1
ATOM 687 C CA . ILE A 1 85 ? -4.757 8.113 6.022 1.00 98.25 85 ILE A CA 1
ATOM 688 C C . ILE A 1 85 ? -4.227 8.154 4.581 1.00 98.25 85 ILE A C 1
ATOM 690 O O . ILE A 1 85 ? -3.018 8.281 4.371 1.00 98.25 85 ILE A O 1
ATOM 694 N N . ILE A 1 86 ? -5.137 8.093 3.602 1.00 98.44 86 ILE A N 1
ATOM 695 C CA . ILE A 1 86 ? -4.812 8.060 2.172 1.00 98.44 86 ILE A CA 1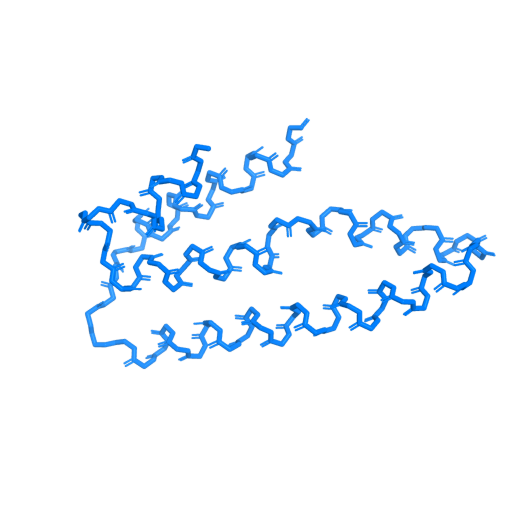
ATOM 696 C C . ILE A 1 86 ? -4.173 9.370 1.703 1.00 98.44 86 ILE A C 1
ATOM 698 O O . ILE A 1 86 ? -3.136 9.328 1.051 1.00 98.44 86 ILE A O 1
ATOM 702 N N . ILE A 1 87 ? -4.746 10.529 2.043 1.00 98.38 87 ILE A N 1
ATOM 703 C CA . ILE A 1 87 ? -4.207 11.828 1.611 1.00 98.38 87 ILE A CA 1
ATOM 704 C C . ILE A 1 87 ? -2.811 12.052 2.190 1.00 98.38 87 ILE A C 1
ATOM 706 O O . ILE A 1 87 ? -1.916 12.409 1.435 1.00 98.38 87 ILE A O 1
ATOM 710 N N . ASN A 1 88 ? -2.591 11.756 3.477 1.00 97.88 88 ASN A N 1
ATOM 711 C CA . ASN A 1 88 ? -1.257 11.889 4.072 1.00 97.88 88 ASN A CA 1
ATOM 712 C C . ASN A 1 88 ? -0.223 10.984 3.372 1.00 97.88 88 ASN A C 1
ATOM 714 O O . ASN A 1 88 ? 0.929 11.374 3.229 1.00 97.88 88 ASN A O 1
ATOM 718 N N . ALA A 1 89 ? -0.608 9.775 2.942 1.00 98.25 89 ALA A N 1
ATOM 719 C CA . ALA A 1 89 ? 0.292 8.902 2.182 1.00 98.25 89 ALA A CA 1
ATOM 720 C C . ALA A 1 89 ? 0.604 9.474 0.788 1.00 98.25 89 ALA A C 1
ATOM 722 O O . ALA A 1 89 ? 1.753 9.456 0.356 1.00 98.25 89 ALA A O 1
ATOM 723 N N . VAL A 1 90 ? -0.410 10.018 0.104 1.00 98.31 90 VAL A N 1
ATOM 724 C CA . VAL A 1 90 ? -0.251 10.666 -1.207 1.00 98.31 90 VAL A CA 1
ATOM 725 C C . VAL A 1 90 ? 0.643 11.901 -1.120 1.00 98.31 90 VAL A C 1
ATOM 727 O O . VAL A 1 90 ? 1.468 12.096 -2.004 1.00 98.31 90 VAL A O 1
ATOM 730 N N . GLU A 1 91 ? 0.490 12.725 -0.084 1.00 97.94 91 GLU A N 1
ATOM 731 C CA . GLU A 1 91 ? 1.330 13.908 0.135 1.00 97.94 91 GLU A CA 1
ATOM 732 C C . GLU A 1 91 ? 2.803 13.514 0.276 1.00 97.94 91 GLU A C 1
ATOM 734 O O . GLU A 1 91 ? 3.645 14.093 -0.399 1.00 97.94 91 GLU A O 1
ATOM 739 N N . ILE A 1 92 ? 3.105 12.464 1.049 1.00 97.44 92 ILE A N 1
ATOM 740 C CA . ILE A 1 92 ? 4.482 11.977 1.221 1.00 97.44 92 ILE A CA 1
ATOM 741 C C . ILE A 1 92 ? 5.060 11.405 -0.082 1.00 97.44 92 ILE A C 1
ATOM 743 O O . ILE A 1 92 ? 6.228 11.627 -0.364 1.00 97.44 92 ILE A O 1
ATOM 747 N N . GLU A 1 93 ? 4.282 10.669 -0.882 1.00 97.69 93 GLU A N 1
ATOM 748 C CA . GLU A 1 93 ? 4.768 10.124 -2.167 1.00 97.69 93 GLU A CA 1
ATOM 749 C C . GLU A 1 93 ? 5.003 11.225 -3.224 1.00 97.69 93 GLU A C 1
ATOM 751 O O . GLU A 1 93 ? 5.717 11.001 -4.202 1.00 97.69 93 GLU A O 1
ATOM 756 N N . GLN A 1 94 ? 4.392 12.405 -3.062 1.00 96.38 94 GLN A N 1
ATOM 757 C CA . GLN A 1 94 ? 4.588 13.551 -3.958 1.00 96.38 94 GLN A CA 1
ATOM 758 C C . GLN A 1 94 ? 5.795 14.431 -3.599 1.00 96.38 94 GLN A C 1
ATOM 760 O O . GLN A 1 94 ? 6.268 15.149 -4.485 1.00 96.38 94 GLN A O 1
ATOM 765 N N . GLU A 1 95 ? 6.246 14.417 -2.341 1.00 88.81 95 GLU A N 1
ATOM 766 C CA . GLU A 1 95 ? 7.436 15.149 -1.865 1.00 88.81 95 GLU A CA 1
ATOM 767 C C . GLU A 1 95 ? 8.751 14.548 -2.392 1.00 88.81 95 GLU A C 1
ATOM 769 O O . GLU A 1 95 ? 9.610 15.351 -2.836 1.00 88.81 95 GLU A O 1
#

pLDDT: mean 97.26, std 2.35, range [87.88, 98.75]

InterPro domains:
  IPR000358 Ribonucleotide reductase small subunit family [PF00268] (1-95)
  IPR000358 Ribonucleotide reductase small subunit family [PTHR23409] (1-95)
  IPR009078 Ferritin-like superfamily [SSF47240] (1-95)
  IPR012348 Ribonucleotide reductase-like [G3DSA:1.10.620.20] (1-95)

Organism: Phalacrocorax auritus (NCBI:txid56069)